Protein AF-A0A6C0PAT7-F1 (afdb_monomer)

Radius of gyration: 17.39 Å; Cα contacts (8 Å, |Δi|>4): 42; chains: 1; bounding box: 60×26×31 Å

Mean predicted aligned error: 11.18 Å

Solvent-accessible surface area (backbone atoms only — not comparable to full-atom values): 4947 Å² total; per-residue (Å²): 135,83,83,80,71,80,79,76,69,64,97,41,71,68,59,50,51,51,52,51,52,52,26,61,78,67,74,44,92,47,69,66,57,50,50,52,50,51,51,54,51,51,52,55,50,51,59,37,44,78,72,70,49,82,54,57,55,73,50,96,47,102,86,52,81,54,71,49,73,58,79,90,73,80,84,130

Sequence (76 aa):
MSADQPTRTPDNPELAAQLDELKERLHLKTDEQLISKALSLLTQMIELEDKGYKIGAWKDNLLDRDVITYQILPEK

Structure (mmCIF, N/CA/C/O backbone):
data_AF-A0A6C0PAT7-F1
#
_entry.id   AF-A0A6C0PAT7-F1
#
loop_
_atom_site.group_PDB
_atom_site.id
_atom_site.type_symbol
_atom_site.label_atom_id
_atom_site.label_alt_id
_atom_site.label_comp_id
_atom_site.label_asym_id
_atom_site.label_entity_id
_atom_site.label_seq_id
_atom_site.pdbx_PDB_ins_code
_atom_site.Cartn_x
_atom_site.Cartn_y
_atom_site.Cartn_z
_atom_site.occupancy
_atom_site.B_iso_or_equiv
_atom_site.auth_seq_id
_atom_site.auth_comp_id
_atom_site.auth_asym_id
_atom_site.auth_atom_id
_atom_site.pdbx_PDB_model_num
ATOM 1 N N . MET A 1 1 ? 33.704 13.856 1.149 1.00 39.94 1 MET A N 1
ATOM 2 C CA . MET A 1 1 ? 33.474 12.415 1.368 1.00 39.94 1 MET A CA 1
ATOM 3 C C . MET A 1 1 ? 32.090 12.122 0.825 1.00 39.94 1 MET A C 1
ATOM 5 O O . MET A 1 1 ? 31.119 12.553 1.430 1.00 39.94 1 MET A O 1
ATOM 9 N N . SER A 1 2 ? 32.009 11.550 -0.374 1.00 43.88 2 SER A N 1
ATOM 10 C CA . SER A 1 2 ? 30.731 11.208 -1.001 1.00 43.88 2 SER A CA 1
ATOM 11 C C . SER A 1 2 ? 30.217 9.935 -0.343 1.00 43.88 2 SER A C 1
ATOM 13 O O . SER A 1 2 ? 30.921 8.928 -0.340 1.00 43.88 2 SER A O 1
ATOM 15 N N . ALA A 1 3 ? 29.043 9.999 0.282 1.00 46.03 3 ALA A N 1
ATOM 16 C CA . ALA A 1 3 ? 28.356 8.809 0.751 1.00 46.03 3 ALA A CA 1
ATOM 17 C C . ALA A 1 3 ? 27.837 8.068 -0.486 1.00 46.03 3 ALA A C 1
ATOM 19 O O . ALA A 1 3 ? 26.815 8.443 -1.055 1.00 46.03 3 ALA A O 1
ATOM 20 N N . ASP A 1 4 ? 28.597 7.070 -0.923 1.00 49.38 4 ASP A N 1
ATOM 21 C CA . ASP A 1 4 ? 28.148 6.047 -1.859 1.00 49.38 4 ASP A CA 1
ATOM 22 C C . ASP A 1 4 ? 27.026 5.274 -1.148 1.00 49.38 4 ASP A C 1
ATOM 24 O O . ASP A 1 4 ? 27.276 4.464 -0.251 1.00 49.38 4 ASP A O 1
ATOM 28 N N . GLN A 1 5 ? 25.769 5.631 -1.419 1.00 55.72 5 GLN A N 1
ATOM 29 C CA . GLN A 1 5 ? 24.641 4.839 -0.946 1.00 55.72 5 GLN A CA 1
ATOM 30 C C . GLN A 1 5 ? 24.624 3.560 -1.783 1.00 55.72 5 GLN A C 1
ATOM 32 O O . GLN A 1 5 ? 24.497 3.663 -3.004 1.00 55.72 5 GLN A O 1
ATOM 37 N N . PRO A 1 6 ? 24.727 2.362 -1.180 1.00 49.62 6 PRO A N 1
ATOM 38 C CA . PRO A 1 6 ? 24.556 1.141 -1.939 1.00 49.62 6 PRO A CA 1
ATOM 39 C C . PRO A 1 6 ? 23.120 1.140 -2.454 1.00 49.62 6 PRO A C 1
ATOM 41 O O . PRO A 1 6 ? 22.168 1.008 -1.683 1.00 49.62 6 PRO A O 1
ATOM 44 N N . THR A 1 7 ? 22.970 1.321 -3.763 1.00 51.22 7 THR A N 1
ATOM 45 C CA . THR A 1 7 ? 21.740 1.017 -4.482 1.00 51.22 7 THR A CA 1
ATOM 46 C C . THR A 1 7 ? 21.523 -0.476 -4.263 1.00 51.22 7 THR A C 1
ATOM 48 O O . THR A 1 7 ? 22.152 -1.308 -4.912 1.00 51.22 7 THR A O 1
ATOM 51 N N . ARG A 1 8 ? 20.745 -0.838 -3.237 1.00 53.91 8 ARG A N 1
ATOM 52 C CA . ARG A 1 8 ? 20.342 -2.222 -2.988 1.00 53.91 8 ARG A CA 1
ATOM 53 C C . ARG A 1 8 ? 19.401 -2.607 -4.119 1.00 53.91 8 ARG A C 1
ATOM 55 O O . ARG A 1 8 ? 18.188 -2.491 -3.988 1.00 53.91 8 ARG A O 1
ATOM 62 N N . THR A 1 9 ? 19.974 -3.039 -5.235 1.00 52.88 9 THR A N 1
ATOM 63 C CA . THR A 1 9 ? 19.262 -3.860 -6.204 1.00 52.88 9 THR A CA 1
ATOM 64 C C . THR A 1 9 ? 18.704 -5.046 -5.419 1.00 52.88 9 THR A C 1
ATOM 66 O O . THR A 1 9 ? 19.473 -5.684 -4.695 1.00 52.88 9 THR A O 1
ATOM 69 N N . PRO A 1 10 ? 17.394 -5.324 -5.457 1.00 55.50 10 PRO A N 1
ATOM 70 C CA . PRO A 1 10 ? 16.882 -6.509 -4.7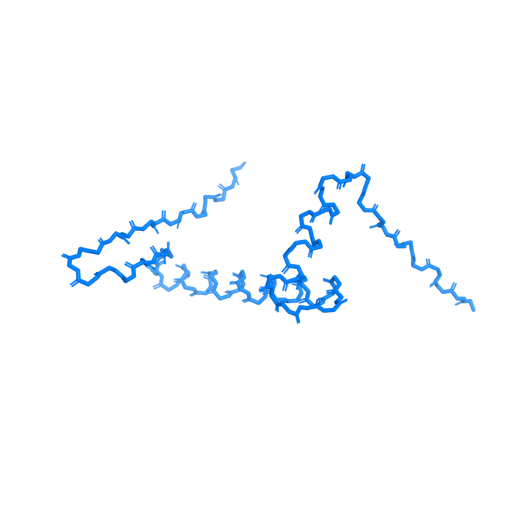96 1.00 55.50 10 PRO A CA 1
ATOM 71 C C . PRO A 1 10 ? 17.575 -7.730 -5.413 1.00 55.50 10 PRO A C 1
ATOM 73 O O . PRO A 1 10 ? 17.479 -7.949 -6.617 1.00 55.50 10 PRO A O 1
ATOM 76 N N . ASP A 1 11 ? 18.245 -8.543 -4.591 1.00 65.06 11 ASP A N 1
ATOM 77 C CA . ASP A 1 11 ? 18.876 -9.819 -4.988 1.00 65.06 11 ASP A CA 1
ATOM 78 C C . ASP A 1 11 ? 17.859 -10.856 -5.525 1.00 65.06 11 ASP A C 1
ATOM 80 O O . ASP A 1 11 ? 18.203 -11.999 -5.825 1.00 65.06 11 ASP A O 1
ATOM 84 N N . ASN A 1 12 ? 16.589 -10.462 -5.655 1.00 79.06 12 ASN A N 1
ATOM 85 C CA . ASN A 1 12 ? 15.510 -11.235 -6.229 1.00 79.06 12 ASN A CA 1
ATOM 86 C C . ASN A 1 12 ? 14.988 -10.543 -7.511 1.00 79.06 12 ASN A C 1
ATOM 88 O O . ASN A 1 12 ? 14.307 -9.517 -7.412 1.00 79.06 12 ASN A O 1
ATOM 92 N N . PRO A 1 13 ? 15.252 -11.100 -8.708 1.00 81.25 13 PRO A N 1
ATOM 93 C CA . PRO A 1 13 ? 14.792 -1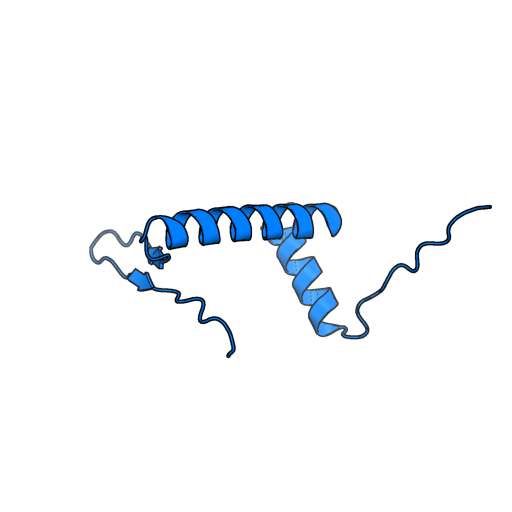0.525 -9.973 1.00 81.25 13 PRO A CA 1
ATOM 94 C C . PRO A 1 13 ? 13.261 -10.501 -10.106 1.00 81.25 13 PRO A C 1
ATOM 96 O O . PRO A 1 13 ? 12.723 -9.646 -10.806 1.00 81.25 13 PRO A O 1
ATOM 99 N N . GLU A 1 14 ? 12.546 -11.393 -9.416 1.00 86.19 14 GLU A N 1
ATOM 100 C CA . GLU A 1 14 ? 11.080 -11.394 -9.389 1.00 86.19 14 GLU A CA 1
ATOM 101 C C . GLU A 1 14 ? 10.539 -10.179 -8.628 1.00 86.19 14 GLU A C 1
ATOM 103 O O . GLU A 1 14 ? 9.610 -9.516 -9.084 1.00 86.19 14 GLU A O 1
ATOM 108 N N . LEU A 1 15 ? 11.174 -9.833 -7.504 1.00 84.75 15 LEU A N 1
ATOM 109 C CA . LEU A 1 15 ? 10.815 -8.648 -6.728 1.00 84.75 15 LEU A CA 1
ATOM 110 C C . LEU A 1 15 ? 11.063 -7.367 -7.535 1.00 84.75 15 LEU A C 1
ATOM 112 O O . LEU A 1 15 ? 10.224 -6.472 -7.523 1.00 84.75 15 LEU A O 1
ATOM 116 N N . ALA A 1 16 ? 12.179 -7.290 -8.267 1.00 86.19 16 ALA A N 1
ATOM 117 C CA . ALA A 1 16 ? 12.457 -6.161 -9.158 1.00 86.19 16 ALA A CA 1
ATOM 118 C C . ALA A 1 16 ? 11.343 -5.979 -10.205 1.00 86.19 16 ALA A C 1
ATOM 120 O O . ALA A 1 16 ? 10.814 -4.879 -10.357 1.00 86.19 16 ALA A O 1
ATOM 121 N N . ALA A 1 17 ? 10.932 -7.071 -10.860 1.00 89.69 17 ALA A N 1
ATOM 122 C CA . ALA A 1 17 ? 9.866 -7.044 -11.857 1.00 89.69 17 ALA A CA 1
ATOM 123 C C . ALA A 1 17 ? 8.516 -6.602 -11.264 1.00 89.69 17 ALA A C 1
ATOM 125 O O . ALA A 1 17 ? 7.804 -5.806 -11.874 1.00 89.69 17 ALA A O 1
ATOM 126 N N . GLN A 1 18 ? 8.182 -7.060 -10.054 1.00 90.38 18 GLN A N 1
ATOM 127 C CA . GLN A 1 18 ? 6.968 -6.632 -9.352 1.00 90.38 18 GLN A CA 1
ATOM 128 C C . GLN A 1 18 ? 6.994 -5.137 -9.002 1.00 90.38 18 GLN A C 1
ATOM 130 O O . GLN A 1 18 ? 5.982 -4.451 -9.142 1.00 90.38 18 GLN A O 1
ATOM 135 N N . LEU A 1 19 ? 8.141 -4.610 -8.560 1.00 90.69 19 LEU A N 1
ATOM 136 C CA . LEU A 1 19 ? 8.293 -3.181 -8.269 1.00 90.69 19 LEU A CA 1
ATOM 137 C C . LEU A 1 19 ? 8.131 -2.330 -9.535 1.00 90.69 19 LEU A C 1
ATOM 139 O O . LEU A 1 19 ? 7.475 -1.287 -9.486 1.00 90.69 19 LEU A O 1
ATOM 143 N N . ASP A 1 20 ? 8.679 -2.778 -10.665 1.00 92.75 20 ASP A N 1
ATOM 144 C CA . ASP A 1 20 ? 8.521 -2.100 -11.953 1.00 92.75 20 ASP A CA 1
ATOM 145 C C . ASP A 1 20 ? 7.065 -2.120 -12.442 1.00 92.75 20 ASP A C 1
ATOM 147 O O . ASP A 1 20 ? 6.537 -1.066 -12.807 1.00 92.75 20 ASP A O 1
ATOM 151 N N . GLU A 1 21 ? 6.372 -3.261 -12.345 1.00 94.44 21 GLU A N 1
ATOM 152 C CA . GLU A 1 21 ? 4.940 -3.359 -12.671 1.00 94.44 21 GLU A CA 1
ATOM 153 C C . GLU A 1 21 ? 4.104 -2.395 -11.811 1.00 94.44 21 GLU A C 1
ATOM 155 O O . GLU A 1 21 ? 3.240 -1.666 -12.310 1.00 94.44 21 GLU A O 1
ATOM 160 N N . LEU A 1 22 ? 4.366 -2.354 -10.502 1.00 93.88 22 LEU A N 1
ATOM 161 C CA . LEU A 1 22 ? 3.648 -1.476 -9.581 1.00 93.88 22 LEU A CA 1
ATOM 162 C C . LEU A 1 22 ? 3.905 0.002 -9.882 1.00 93.88 22 LEU A C 1
ATOM 164 O O . LEU A 1 22 ? 2.965 0.802 -9.828 1.00 93.88 22 LEU A O 1
ATOM 168 N N . LYS A 1 23 ? 5.143 0.380 -10.226 1.00 95.31 23 LYS A N 1
ATOM 169 C CA . LYS A 1 23 ? 5.458 1.747 -10.663 1.00 95.31 23 LYS A CA 1
ATOM 170 C C . LYS A 1 23 ? 4.693 2.112 -11.930 1.00 95.31 23 LYS A C 1
ATOM 172 O O . LYS A 1 23 ? 4.099 3.188 -11.965 1.00 95.31 23 LYS A O 1
ATOM 177 N N . GLU A 1 24 ? 4.638 1.227 -12.923 1.00 95.75 24 GLU A N 1
ATOM 178 C CA . GLU A 1 24 ? 3.905 1.470 -14.170 1.00 95.75 24 GLU A CA 1
ATOM 179 C C . GLU A 1 24 ? 2.405 1.673 -13.913 1.00 95.75 24 GLU A C 1
ATOM 181 O O . GLU A 1 24 ? 1.833 2.695 -14.304 1.00 95.75 24 GLU A O 1
ATOM 186 N N . ARG A 1 25 ? 1.779 0.751 -13.172 1.00 94.38 25 ARG A N 1
ATOM 187 C CA . ARG A 1 25 ? 0.340 0.786 -12.859 1.00 94.38 25 ARG A CA 1
ATOM 188 C C . ARG A 1 25 ? -0.074 1.997 -12.031 1.00 94.38 25 ARG A C 1
ATOM 190 O O . ARG A 1 25 ? -1.218 2.437 -12.112 1.00 94.38 25 ARG A O 1
ATOM 197 N N . LEU A 1 26 ? 0.833 2.508 -11.203 1.00 93.69 26 LEU A N 1
ATOM 198 C CA . LEU A 1 26 ? 0.599 3.673 -10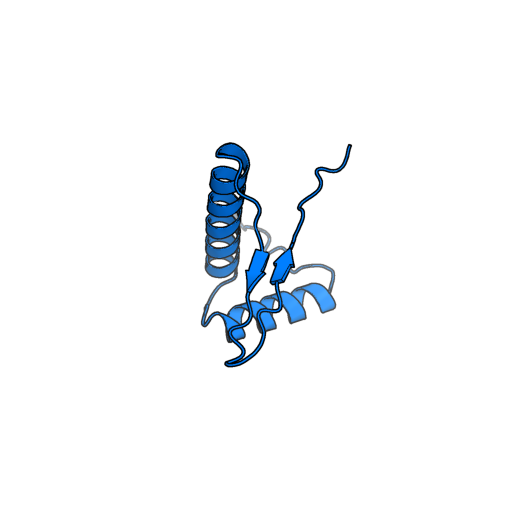.351 1.00 93.69 26 LEU A CA 1
ATOM 199 C C . LEU A 1 26 ? 1.142 4.976 -10.954 1.00 93.69 26 LEU A C 1
ATOM 201 O O . LEU A 1 26 ? 1.038 6.017 -10.302 1.00 93.69 26 LEU A O 1
ATOM 205 N N . HIS A 1 27 ? 1.692 4.929 -12.172 1.00 94.94 27 HIS A N 1
ATOM 206 C CA . HIS A 1 27 ? 2.311 6.058 -12.872 1.00 94.94 27 HIS A CA 1
ATOM 207 C C . HIS A 1 27 ? 3.423 6.754 -12.066 1.00 94.94 27 HIS A C 1
ATOM 209 O O . HIS A 1 27 ? 3.524 7.984 -12.037 1.00 94.94 27 HIS A O 1
ATOM 215 N N . LEU A 1 28 ? 4.262 5.964 -11.400 1.00 94.25 28 LEU A N 1
ATOM 216 C CA . LEU A 1 28 ? 5.384 6.425 -10.585 1.00 94.25 28 LEU A CA 1
ATOM 217 C C . LEU A 1 28 ? 6.699 6.284 -11.350 1.00 94.25 28 LEU A C 1
ATOM 219 O O . LEU A 1 28 ? 6.869 5.390 -12.174 1.00 94.25 28 LEU A O 1
ATOM 223 N N . LYS A 1 29 ? 7.641 7.185 -11.072 1.00 91.38 29 LYS A N 1
ATOM 224 C CA . LYS A 1 29 ? 8.935 7.250 -11.765 1.00 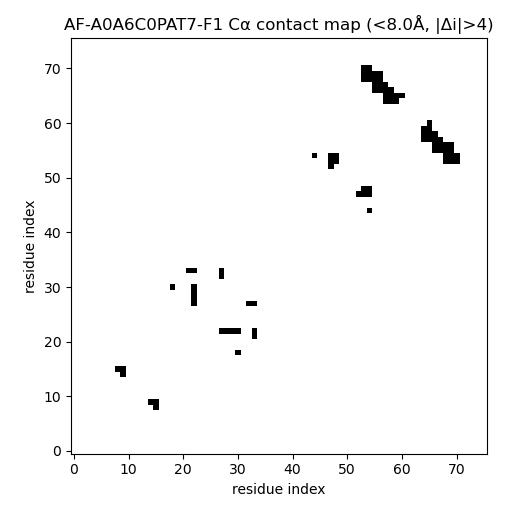91.38 29 LYS A CA 1
ATOM 225 C C . LYS A 1 29 ? 10.073 6.630 -10.968 1.00 91.38 29 LYS A C 1
ATOM 227 O O . LYS A 1 29 ? 11.066 6.235 -11.566 1.00 91.38 29 LYS A O 1
ATOM 232 N N . THR A 1 30 ? 9.958 6.595 -9.642 1.00 92.38 30 THR A N 1
ATOM 233 C CA . THR A 1 30 ? 11.046 6.15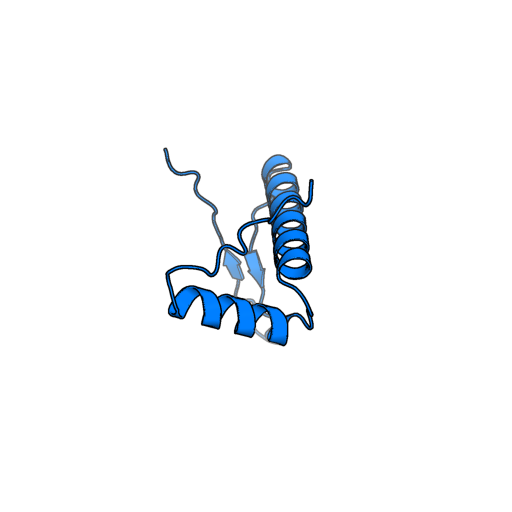2 -8.763 1.00 92.38 30 THR A CA 1
ATOM 234 C C . THR A 1 30 ? 10.546 5.225 -7.664 1.00 92.38 30 THR A C 1
ATOM 236 O O . THR A 1 30 ? 9.364 5.234 -7.305 1.00 92.38 30 THR A O 1
ATOM 239 N N . ASP A 1 31 ? 11.462 4.433 -7.113 1.00 90.38 31 ASP A N 1
ATOM 240 C CA . ASP A 1 31 ? 11.163 3.509 -6.021 1.00 90.38 31 ASP A CA 1
ATOM 241 C C . ASP A 1 31 ? 10.795 4.269 -4.743 1.00 90.38 31 ASP A C 1
ATOM 243 O O . ASP A 1 31 ? 9.899 3.851 -4.015 1.00 90.38 31 ASP A O 1
ATOM 247 N N . GLU A 1 32 ? 11.388 5.442 -4.496 1.00 92.88 32 GLU A N 1
ATOM 248 C CA . GLU A 1 32 ? 11.029 6.289 -3.354 1.00 92.88 32 GLU A CA 1
ATOM 249 C C . GLU A 1 32 ? 9.575 6.758 -3.434 1.00 92.88 32 GLU A C 1
ATOM 251 O O . GLU A 1 32 ? 8.891 6.824 -2.412 1.00 92.88 32 GLU A O 1
ATOM 256 N N . GLN A 1 33 ? 9.072 7.053 -4.638 1.00 92.25 33 GLN A N 1
ATOM 257 C CA . GLN A 1 33 ? 7.664 7.402 -4.832 1.00 92.25 33 GLN A CA 1
ATOM 258 C C . GLN A 1 33 ? 6.751 6.212 -4.529 1.00 92.25 33 GLN A C 1
ATOM 260 O O . GLN A 1 33 ? 5.709 6.387 -3.892 1.00 92.25 33 GLN A O 1
ATOM 265 N N . LEU A 1 34 ? 7.143 5.006 -4.951 1.00 93.25 34 LEU A N 1
ATOM 266 C CA . LEU A 1 34 ? 6.400 3.780 -4.662 1.00 93.25 34 LEU A CA 1
ATOM 267 C C . LEU A 1 34 ? 6.373 3.492 -3.157 1.00 93.25 34 LEU A C 1
ATOM 269 O O . LEU A 1 34 ? 5.298 3.278 -2.597 1.00 93.25 34 LEU A O 1
ATOM 273 N N . ILE A 1 35 ? 7.525 3.577 -2.491 1.00 92.69 35 ILE A N 1
ATOM 274 C CA . ILE A 1 35 ? 7.657 3.389 -1.041 1.00 92.69 35 ILE A CA 1
ATOM 275 C C . ILE A 1 35 ? 6.838 4.441 -0.285 1.00 92.69 35 ILE A C 1
ATOM 277 O O . ILE A 1 35 ? 6.066 4.095 0.606 1.00 92.69 35 ILE A O 1
ATOM 281 N N . SER A 1 36 ? 6.938 5.720 -0.657 1.00 93.75 36 SER A N 1
ATOM 282 C CA . SER A 1 36 ? 6.170 6.805 -0.033 1.00 93.75 36 SER A CA 1
ATOM 283 C C . SER A 1 36 ? 4.658 6.581 -0.150 1.00 93.75 36 SER A C 1
ATOM 285 O O . SER A 1 36 ? 3.916 6.767 0.822 1.00 93.75 36 SER A O 1
ATOM 287 N N . LYS A 1 37 ? 4.193 6.117 -1.316 1.00 93.44 37 LYS A N 1
ATOM 288 C CA . LYS A 1 37 ? 2.782 5.797 -1.545 1.00 93.44 37 LYS A CA 1
ATOM 289 C C . LYS A 1 37 ? 2.332 4.575 -0.744 1.00 93.44 37 LYS A C 1
ATOM 291 O O . LYS A 1 37 ? 1.251 4.615 -0.161 1.00 93.44 37 LYS A O 1
ATOM 296 N N . ALA A 1 38 ? 3.159 3.532 -0.669 1.00 92.31 38 ALA A N 1
ATOM 297 C CA . ALA A 1 38 ? 2.887 2.344 0.138 1.00 92.31 38 ALA A CA 1
ATOM 298 C C . ALA A 1 38 ? 2.782 2.684 1.633 1.00 92.31 38 ALA A C 1
ATOM 300 O O . ALA A 1 38 ? 1.815 2.290 2.280 1.00 92.31 38 ALA A O 1
ATOM 301 N N . LEU A 1 39 ? 3.716 3.484 2.160 1.00 93.12 39 LEU A N 1
ATOM 302 C CA . LEU A 1 39 ? 3.689 3.946 3.551 1.00 93.12 39 LEU A CA 1
ATOM 303 C C . LEU A 1 39 ? 2.446 4.783 3.847 1.00 93.12 39 LEU A C 1
ATOM 305 O O . LEU A 1 39 ? 1.788 4.564 4.855 1.00 93.12 39 LEU A O 1
ATOM 309 N N . SER A 1 40 ? 2.081 5.697 2.946 1.00 93.44 40 SER A N 1
ATOM 310 C CA . SER A 1 40 ? 0.882 6.527 3.117 1.00 93.44 40 SER A CA 1
ATOM 311 C C . SER A 1 40 ? -0.395 5.686 3.187 1.00 93.44 40 SER A C 1
ATOM 313 O O . SER A 1 40 ? -1.261 5.954 4.018 1.00 93.44 40 SER A O 1
ATOM 315 N N . LEU A 1 41 ? -0.511 4.664 2.331 1.00 91.50 41 LEU A N 1
ATOM 316 C CA . LEU A 1 41 ? -1.640 3.733 2.353 1.00 91.50 41 LEU A CA 1
ATOM 317 C C . LEU A 1 41 ? -1.652 2.911 3.641 1.00 91.50 41 LEU A C 1
ATOM 319 O O . LEU A 1 41 ? -2.696 2.811 4.273 1.00 91.50 41 LEU A O 1
ATOM 323 N N . LEU A 1 42 ? -0.502 2.381 4.059 1.00 90.50 42 LEU A N 1
ATOM 324 C CA . LEU A 1 42 ? -0.393 1.612 5.296 1.00 90.50 42 LEU A CA 1
ATOM 325 C C . LEU A 1 42 ? -0.792 2.446 6.521 1.00 90.50 42 LEU A C 1
ATOM 327 O O . LEU A 1 42 ? -1.563 1.972 7.349 1.00 90.50 42 LEU A O 1
ATOM 331 N N . THR A 1 43 ? -0.344 3.701 6.608 1.00 93.44 43 THR A N 1
ATOM 332 C CA . THR A 1 43 ? -0.752 4.614 7.685 1.00 93.44 43 THR A CA 1
ATOM 333 C C . THR A 1 43 ? -2.265 4.812 7.703 1.00 93.44 43 THR A C 1
ATOM 335 O O . THR A 1 43 ? -2.884 4.682 8.754 1.00 93.44 43 THR A O 1
ATOM 338 N N . GLN A 1 44 ? -2.883 5.062 6.545 1.00 90.50 44 GLN A N 1
ATOM 339 C CA . GLN A 1 44 ? -4.340 5.204 6.455 1.00 90.50 44 GLN A CA 1
ATOM 340 C C . GLN A 1 44 ? -5.068 3.926 6.881 1.00 90.50 44 GLN A C 1
ATOM 342 O O . GLN A 1 44 ? -6.108 4.004 7.531 1.00 90.50 44 GLN A O 1
ATOM 347 N N . MET A 1 45 ? -4.530 2.755 6.532 1.00 89.50 45 MET A N 1
ATOM 348 C CA . MET A 1 45 ? -5.095 1.472 6.941 1.00 89.50 45 MET A CA 1
ATOM 349 C C . MET A 1 45 ? -5.054 1.303 8.464 1.00 89.50 45 MET A C 1
ATOM 351 O O . MET A 1 45 ? -6.083 1.015 9.068 1.00 89.50 45 MET A O 1
ATOM 355 N N . ILE A 1 46 ? -3.905 1.570 9.088 1.00 89.38 46 ILE A N 1
ATOM 356 C CA . ILE A 1 46 ? -3.745 1.495 10.547 1.00 89.38 46 ILE A CA 1
ATOM 357 C C . ILE A 1 46 ? -4.706 2.464 11.248 1.00 89.38 46 ILE A C 1
ATOM 359 O O . ILE A 1 46 ? -5.429 2.068 12.154 1.00 89.38 46 ILE A O 1
ATOM 363 N N . GLU A 1 47 ? -4.801 3.714 10.783 1.00 91.00 47 GLU A N 1
ATOM 364 C CA . GLU A 1 47 ? -5.722 4.697 11.368 1.00 91.00 47 GLU A CA 1
ATOM 365 C C . GLU A 1 47 ? -7.200 4.286 11.271 1.00 91.00 47 GLU A C 1
ATOM 367 O O . GLU A 1 47 ? -8.017 4.694 12.102 1.00 91.00 47 GLU A O 1
ATOM 372 N N . LEU A 1 48 ? -7.576 3.540 10.229 1.00 88.62 48 LEU A N 1
ATOM 373 C CA . LEU A 1 48 ? -8.924 2.999 10.076 1.00 88.62 48 LEU A CA 1
ATOM 374 C C . LEU A 1 48 ? -9.159 1.839 11.047 1.00 88.62 48 LEU A C 1
ATOM 376 O O . LEU A 1 48 ? -10.201 1.813 11.707 1.00 88.62 48 LEU A O 1
ATOM 380 N N . GLU A 1 49 ? -8.197 0.927 11.179 1.00 87.12 49 GLU A N 1
ATOM 381 C CA . GLU A 1 49 ? -8.268 -0.183 12.134 1.00 87.12 49 GLU A CA 1
ATOM 382 C C . GLU A 1 49 ? -8.333 0.311 13.587 1.00 87.12 49 GLU A C 1
ATOM 384 O O . GLU A 1 49 ? -9.195 -0.145 14.341 1.00 87.12 49 GLU A O 1
ATOM 389 N N . ASP A 1 50 ? -7.532 1.316 13.958 1.00 88.88 50 ASP A N 1
ATOM 390 C CA . ASP A 1 5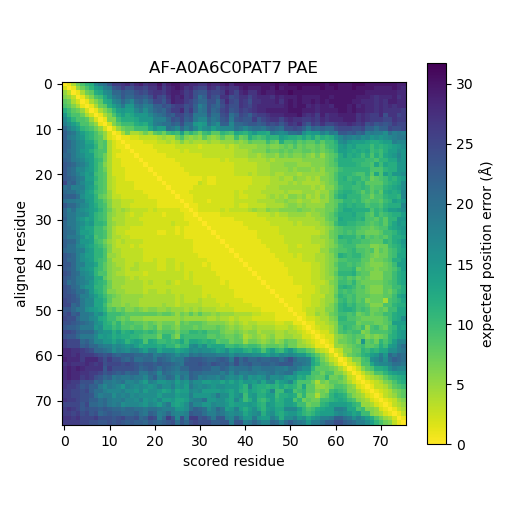0 ? -7.539 1.939 15.292 1.00 88.88 50 ASP A CA 1
ATOM 391 C C . ASP A 1 50 ? -8.903 2.553 15.649 1.00 88.88 50 ASP A C 1
ATOM 393 O O . ASP A 1 50 ? -9.306 2.604 16.813 1.00 88.88 50 ASP A O 1
ATOM 397 N N . LYS A 1 51 ? -9.653 3.005 14.639 1.00 92.06 51 LYS A N 1
ATOM 398 C CA . LYS A 1 51 ? -11.020 3.529 14.791 1.00 92.06 51 LYS A CA 1
ATOM 399 C C . LYS A 1 51 ? -12.088 2.427 14.781 1.00 92.06 51 LYS A C 1
ATOM 401 O O . LYS A 1 51 ? -13.276 2.736 14.876 1.00 92.06 51 LYS A O 1
ATOM 406 N N . GLY A 1 52 ? -11.692 1.160 14.666 1.00 87.56 52 GLY A N 1
ATOM 407 C CA . GLY A 1 52 ? -12.577 -0.003 14.628 1.00 87.56 52 GLY A CA 1
ATOM 408 C C . GLY A 1 52 ? -13.171 -0.311 13.251 1.00 87.56 52 GLY A C 1
ATOM 409 O O . GLY A 1 52 ? -14.101 -1.117 13.163 1.00 87.56 52 GLY A O 1
ATOM 410 N N . TYR A 1 53 ? -12.675 0.309 12.174 1.00 83.62 53 TYR A 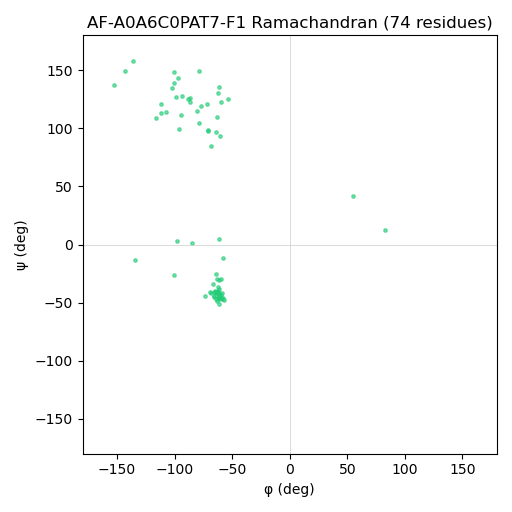N 1
ATOM 411 C CA . TYR A 1 53 ? -13.103 -0.024 10.814 1.00 83.62 53 TYR A CA 1
ATOM 412 C C . TYR A 1 53 ? -12.415 -1.299 10.318 1.00 83.62 53 TYR A C 1
ATOM 414 O O . TYR A 1 53 ? -11.273 -1.593 10.657 1.00 83.62 53 TYR A O 1
ATOM 422 N N . LYS A 1 54 ? -13.118 -2.048 9.462 1.00 79.19 54 LYS A N 1
ATOM 423 C CA . LYS A 1 54 ? -12.541 -3.150 8.684 1.00 79.19 54 LYS A CA 1
ATOM 424 C C . LYS A 1 54 ? -12.265 -2.675 7.269 1.00 79.19 54 LYS A C 1
ATOM 426 O O . LYS A 1 54 ? -13.103 -1.998 6.674 1.00 79.19 54 LYS A O 1
ATOM 431 N N . ILE A 1 55 ? -11.12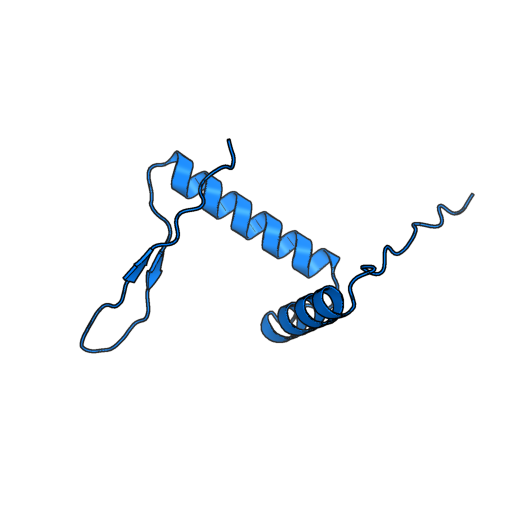3 -3.072 6.726 1.00 77.56 55 ILE A N 1
ATOM 432 C CA . ILE A 1 55 ? -10.717 -2.703 5.373 1.00 77.56 55 ILE A CA 1
ATOM 433 C C . ILE A 1 55 ? -11.161 -3.798 4.409 1.00 77.56 55 ILE A C 1
ATOM 435 O O . ILE A 1 55 ? -10.907 -4.985 4.605 1.00 77.56 55 ILE A O 1
ATOM 439 N N . GLY A 1 56 ? -11.857 -3.402 3.352 1.00 76.25 56 GLY A N 1
ATOM 440 C CA . GLY A 1 56 ? -12.296 -4.311 2.304 1.00 76.25 56 GLY A CA 1
ATOM 441 C C . GLY A 1 56 ? -12.212 -3.637 0.947 1.00 76.25 56 GLY A C 1
ATOM 442 O O . GLY A 1 56 ? -12.382 -2.423 0.846 1.00 76.25 56 GLY A O 1
ATOM 443 N N . ALA A 1 57 ? -11.956 -4.424 -0.096 1.00 75.19 57 ALA A N 1
ATOM 444 C CA . ALA A 1 57 ? -12.208 -3.976 -1.455 1.00 75.19 57 ALA A CA 1
ATOM 445 C C . ALA A 1 57 ? -13.659 -4.297 -1.805 1.00 75.19 57 ALA A C 1
ATOM 447 O O . ALA A 1 57 ? -14.104 -5.444 -1.697 1.00 75.19 57 ALA A O 1
ATOM 448 N N . TRP A 1 58 ? -14.388 -3.278 -2.245 1.00 70.62 58 TRP A N 1
ATOM 449 C CA . TRP A 1 58 ? -15.662 -3.461 -2.920 1.00 70.62 58 TRP A CA 1
ATOM 450 C C . TRP A 1 58 ? -15.437 -3.414 -4.429 1.00 70.62 58 TRP A C 1
ATOM 452 O O . TRP A 1 58 ? -14.619 -2.636 -4.928 1.00 70.62 58 TRP A O 1
ATOM 462 N N . LYS A 1 59 ? -16.182 -4.230 -5.171 1.00 66.69 59 LYS A N 1
ATOM 463 C CA . LYS A 1 59 ? -16.331 -4.065 -6.615 1.00 66.69 59 LYS A CA 1
ATOM 464 C C . LYS A 1 59 ? -17.768 -3.644 -6.886 1.00 66.69 59 LYS A C 1
ATOM 466 O O . LYS A 1 59 ? -18.693 -4.364 -6.522 1.00 66.69 59 LYS A O 1
ATOM 471 N N . ASP A 1 60 ? -17.950 -2.483 -7.508 1.00 59.06 60 ASP A N 1
ATOM 472 C CA . ASP A 1 60 ? -19.274 -2.046 -7.949 1.00 59.06 60 ASP A CA 1
ATOM 473 C C . ASP A 1 60 ? -19.699 -2.911 -9.141 1.00 59.06 60 ASP A C 1
ATOM 475 O O . ASP A 1 60 ? -19.281 -2.682 -10.277 1.00 59.06 60 ASP A O 1
ATOM 479 N N . ASN A 1 61 ? -20.520 -3.928 -8.885 1.00 60.91 61 ASN A N 1
ATOM 480 C CA . ASN A 1 61 ? -21.321 -4.556 -9.926 1.00 60.91 61 ASN A CA 1
ATOM 481 C C . ASN A 1 61 ? -22.757 -4.031 -9.772 1.00 60.91 61 ASN A C 1
ATOM 483 O O . ASN A 1 61 ? -23.297 -3.985 -8.670 1.00 60.91 61 ASN A O 1
ATOM 487 N N . LEU A 1 62 ? -23.393 -3.647 -10.883 1.00 55.09 62 LEU A N 1
ATOM 488 C CA . LEU A 1 62 ? -24.698 -2.964 -10.919 1.00 55.09 62 LEU A CA 1
ATOM 489 C C . LEU A 1 62 ? -25.866 -3.730 -10.248 1.00 55.09 62 LEU A C 1
ATOM 491 O O . LEU A 1 62 ? -26.947 -3.165 -10.100 1.00 55.09 62 LEU A O 1
ATOM 495 N N . LEU A 1 63 ? -25.680 -5.009 -9.901 1.00 59.22 63 LEU A N 1
ATOM 496 C CA . LEU A 1 63 ? -26.729 -5.921 -9.430 1.00 59.22 63 LEU A CA 1
ATOM 497 C C . LEU A 1 63 ? -26.350 -6.755 -8.193 1.00 59.22 63 LEU A C 1
ATOM 499 O O . LEU A 1 63 ? -27.253 -7.305 -7.576 1.00 59.22 63 LEU A O 1
ATOM 503 N N . ASP A 1 64 ? -25.074 -6.819 -7.798 1.00 56.19 64 ASP A N 1
ATOM 504 C CA . ASP A 1 64 ? -24.629 -7.584 -6.623 1.00 56.19 64 ASP A CA 1
ATOM 505 C C . ASP A 1 64 ? -23.358 -6.973 -6.021 1.00 56.19 64 ASP A C 1
ATOM 507 O O . ASP A 1 64 ? -22.441 -6.573 -6.740 1.00 56.19 64 ASP A O 1
ATOM 511 N N . ARG A 1 65 ? -23.296 -6.875 -4.690 1.00 55.25 65 ARG A N 1
ATOM 512 C CA . ARG A 1 65 ? -22.130 -6.329 -3.981 1.00 55.25 65 ARG A CA 1
ATOM 513 C C . ARG A 1 65 ? -21.222 -7.465 -3.531 1.00 55.25 65 ARG A C 1
ATOM 515 O O . ARG A 1 65 ? -21.443 -8.040 -2.469 1.00 55.25 65 ARG A O 1
ATOM 522 N N . ASP A 1 66 ? -20.164 -7.721 -4.291 1.00 58.72 66 ASP A N 1
ATOM 523 C CA . ASP A 1 66 ? -19.067 -8.568 -3.827 1.00 58.72 66 ASP A CA 1
ATOM 524 C C . ASP A 1 66 ? -18.131 -7.741 -2.933 1.00 58.72 66 ASP A C 1
ATOM 526 O O . ASP A 1 66 ? -17.494 -6.780 -3.382 1.00 58.72 66 ASP A O 1
ATOM 530 N N . VAL A 1 67 ? -18.059 -8.103 -1.650 1.00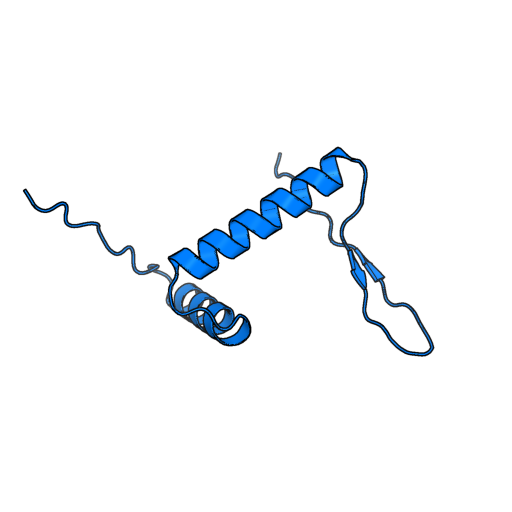 63.16 67 VAL A N 1
ATOM 531 C CA . VAL A 1 67 ? -17.137 -7.499 -0.679 1.00 63.16 67 VAL A CA 1
ATOM 532 C C . VAL A 1 67 ? -16.034 -8.498 -0.364 1.00 63.16 67 VAL A C 1
ATOM 534 O O . VAL A 1 67 ? -16.278 -9.527 0.265 1.00 63.16 67 VAL A O 1
ATOM 537 N N . ILE A 1 68 ? -14.802 -8.174 -0.751 1.00 69.00 68 ILE A N 1
ATOM 538 C CA . ILE A 1 68 ? -13.612 -8.908 -0.318 1.00 69.00 68 ILE A CA 1
ATOM 539 C C . ILE A 1 68 ? -13.059 -8.175 0.902 1.00 69.00 68 ILE A C 1
ATOM 541 O O . ILE A 1 68 ? -12.590 -7.044 0.797 1.00 69.00 68 ILE A O 1
ATOM 545 N N . THR A 1 69 ? -13.143 -8.799 2.077 1.00 63.50 69 THR A N 1
ATOM 546 C CA . THR A 1 69 ? -12.582 -8.232 3.313 1.00 63.50 69 THR A CA 1
ATOM 547 C C . THR A 1 69 ? -11.135 -8.680 3.451 1.00 63.50 69 THR A C 1
ATOM 549 O O . THR A 1 69 ? -10.865 -9.880 3.437 1.00 63.50 69 THR A O 1
ATOM 552 N N . TYR A 1 70 ? -10.215 -7.730 3.601 1.00 63.94 70 TYR A N 1
ATOM 553 C CA . TYR A 1 70 ? -8.815 -8.020 3.885 1.00 63.94 70 TYR A CA 1
ATOM 554 C C . TYR A 1 70 ? -8.602 -7.853 5.383 1.00 63.94 70 TYR A C 1
ATOM 556 O O . TYR A 1 70 ? -8.962 -6.829 5.957 1.00 63.94 70 TYR A O 1
ATOM 564 N N . GLN A 1 71 ? -8.045 -8.872 6.028 1.00 58.38 71 GLN A N 1
ATOM 565 C CA . GLN A 1 71 ? -7.647 -8.782 7.425 1.00 58.38 71 GLN A CA 1
ATOM 566 C C . GLN A 1 71 ? -6.127 -8.837 7.477 1.00 58.38 71 GLN A C 1
ATOM 568 O O . GLN A 1 71 ? -5.538 -9.864 7.138 1.00 58.38 71 GLN A O 1
ATOM 573 N N . ILE A 1 72 ? -5.497 -7.736 7.883 1.00 59.00 72 ILE A N 1
ATOM 574 C CA . ILE A 1 72 ? -4.073 -7.742 8.203 1.00 59.00 72 ILE A CA 1
ATOM 575 C C . ILE A 1 72 ? -3.970 -8.348 9.601 1.00 59.00 72 ILE A C 1
ATOM 577 O O . ILE A 1 72 ? -4.365 -7.745 10.595 1.00 59.00 72 ILE A O 1
ATOM 581 N N . LEU A 1 73 ? -3.533 -9.603 9.677 1.00 53.41 73 LEU A N 1
ATOM 582 C CA . LEU A 1 73 ? -3.256 -10.247 10.955 1.00 53.41 73 LEU A CA 1
ATOM 583 C C . LEU A 1 73 ? -1.811 -9.911 11.342 1.00 53.41 73 LEU A C 1
ATOM 585 O O . LEU A 1 73 ? -0.913 -10.229 10.562 1.00 53.41 73 LEU A O 1
ATOM 589 N N . PRO A 1 74 ? -1.553 -9.296 12.508 1.00 47.25 74 PRO A N 1
ATOM 590 C CA . PRO A 1 74 ? -0.188 -9.190 13.001 1.00 47.25 74 PRO A CA 1
ATOM 591 C C . PRO A 1 74 ? 0.360 -10.604 13.251 1.00 47.25 74 PRO A C 1
ATOM 593 O O . PRO A 1 74 ? -0.308 -11.424 13.891 1.00 47.25 74 PRO A O 1
ATOM 596 N N . GLU A 1 75 ? 1.555 -10.905 12.734 1.00 48.50 75 GLU A N 1
ATOM 597 C CA . GLU A 1 75 ? 2.285 -12.107 13.149 1.00 48.50 75 GLU A CA 1
ATOM 598 C C . GLU A 1 75 ? 2.592 -12.008 14.652 1.00 48.50 75 GLU A C 1
ATOM 600 O O . GLU A 1 75 ? 2.932 -10.935 15.157 1.00 48.50 75 GLU A O 1
ATOM 605 N N . LYS A 1 76 ? 2.379 -13.116 15.369 1.00 40.81 76 LYS A N 1
ATOM 606 C CA . LYS A 1 76 ? 2.609 -13.224 16.816 1.00 40.81 76 LYS A CA 1
ATOM 607 C C . LYS A 1 76 ? 4.084 -13.351 17.159 1.00 40.81 76 LYS A C 1
ATOM 609 O O . LYS A 1 76 ? 4.788 -14.074 16.423 1.00 40.81 76 LYS A O 1
#

pLDDT: mean 76.22, std 17.73, range [39.94, 95.75]

Organism: NCBI:txid2704463

Foldseek 3Di:
DDPPDPPPPPPDVVVVVVLVVQCVVVVHDDSVVVVVVVVVVVVVCVVCVVVVHWDWDWDDDPPDIDTGTDDDDDDD

Nearest PDB structures (foldseek):
  2zih-assembly1_C  TM=3.148E-01  e=4.981E+00  Saccharomyces cerevisiae

Secondary structure (DSSP, 8-state):
----------S-HHHHHHHHHHHHHTT-SSHHHHHHHHHHHHHHHHHHHHTTPPPEEEEEETTEEEEEE---PPP-